Protein AF-A0A1H8Y3K7-F1 (afdb_monomer)

Nearest PDB structures (foldseek):
  4x58-assembly1_A  TM=4.123E-01  e=5.784E+00  Mycobacterium tuberculosis

pLDDT: mean 90.84, std 8.81, range [51.06, 98.38]

Radius of gyration: 16.2 Å; Cα contacts (8 Å, |Δi|>4): 279; chains: 1; bounding box: 38×34×46 Å

Solvent-accessible surface area (backbone atoms only — not comparable to full-atom values): 8834 Å² total; per-residue (Å²): 137,61,63,73,32,56,50,41,36,56,50,47,56,62,58,45,64,91,40,61,58,26,44,55,54,52,49,56,35,49,77,67,62,42,34,46,58,66,42,43,52,69,46,46,62,59,28,50,76,55,26,55,98,33,49,55,75,70,66,33,58,67,54,51,49,52,51,34,58,68,42,39,70,42,57,36,57,88,83,51,75,88,78,59,69,64,41,66,35,17,32,29,29,38,77,92,53,66,67,56,40,74,29,14,69,42,61,69,58,15,48,51,44,12,56,51,46,26,68,74,68,72,45,80,42,42,41,34,38,35,64,38,50,45,88,31,48,37,30,36,38,51,65,95,74,58,39,33,32,32,37,44,52,87,56,62,81,54,75,48,74,78,117

Structure (mmCIF, N/CA/C/O backbone):
data_AF-A0A1H8Y3K7-F1
#
_entry.id   AF-A0A1H8Y3K7-F1
#
loop_
_atom_site.group_PDB
_atom_site.id
_atom_site.type_symbol
_atom_site.label_atom_id
_atom_site.label_alt_id
_atom_site.label_comp_id
_atom_site.label_asym_id
_atom_site.label_entity_id
_atom_site.label_seq_id
_atom_site.pdbx_PDB_ins_code
_atom_site.Cartn_x
_atom_site.Cartn_y
_atom_site.Cartn_z
_atom_site.occupancy
_atom_site.B_iso_or_equiv
_atom_site.auth_seq_id
_atom_site.auth_comp_id
_atom_site.auth_asym_id
_atom_site.auth_atom_id
_atom_site.pdbx_PDB_model_num
ATOM 1 N N . MET A 1 1 ? 14.332 -8.889 -26.567 1.00 51.06 1 MET A N 1
ATOM 2 C CA . MET A 1 1 ? 15.599 -8.462 -25.942 1.00 51.06 1 MET A CA 1
ATOM 3 C C . MET A 1 1 ? 15.362 -7.040 -25.449 1.00 51.06 1 MET A C 1
ATOM 5 O O . MET A 1 1 ? 15.299 -6.145 -26.276 1.00 51.06 1 MET A O 1
ATOM 9 N N . ASN A 1 2 ? 15.064 -6.864 -24.157 1.00 61.41 2 ASN A N 1
ATOM 10 C CA . ASN A 1 2 ? 14.680 -5.580 -23.534 1.00 61.41 2 ASN A CA 1
ATOM 11 C C . ASN A 1 2 ? 15.843 -4.970 -22.733 1.00 61.41 2 ASN A C 1
ATOM 13 O O . ASN A 1 2 ? 15.638 -4.224 -21.784 1.00 61.41 2 ASN A O 1
ATOM 17 N N . GLU A 1 3 ? 17.073 -5.267 -23.145 1.00 70.00 3 GLU A N 1
ATOM 18 C CA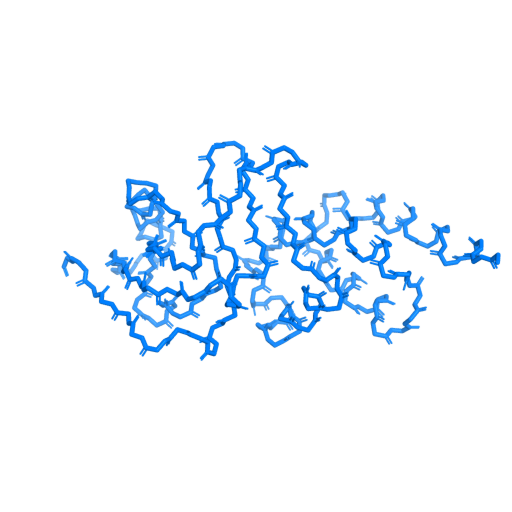 . GLU A 1 3 ? 18.308 -4.953 -22.426 1.00 70.00 3 GLU A CA 1
ATOM 19 C C . GLU A 1 3 ? 18.401 -3.516 -21.858 1.00 70.00 3 GLU A C 1
ATOM 21 O O . GLU A 1 3 ? 18.727 -3.391 -20.678 1.00 70.00 3 GLU A O 1
ATOM 26 N N . PRO A 1 4 ? 18.036 -2.432 -22.579 1.00 77.38 4 PRO A N 1
ATOM 27 C CA . PRO A 1 4 ? 18.060 -1.084 -21.995 1.00 77.38 4 PRO A CA 1
ATOM 28 C C . PRO A 1 4 ? 16.993 -0.852 -20.908 1.00 77.38 4 PRO A C 1
ATOM 30 O O . PRO A 1 4 ? 17.224 -0.093 -19.971 1.00 77.38 4 PRO A O 1
ATOM 33 N N . VAL A 1 5 ? 15.834 -1.508 -21.002 1.00 76.25 5 VAL A N 1
ATOM 34 C CA . VAL A 1 5 ? 14.737 -1.407 -20.019 1.00 76.25 5 VAL A CA 1
ATOM 35 C C . VAL A 1 5 ? 15.084 -2.185 -18.744 1.00 76.25 5 VAL A C 1
ATOM 37 O O . VAL A 1 5 ? 14.792 -1.738 -17.634 1.00 76.25 5 VAL A O 1
ATOM 40 N N . ASP A 1 6 ? 15.759 -3.326 -18.890 1.00 77.25 6 ASP A N 1
ATOM 41 C CA . ASP A 1 6 ? 16.217 -4.137 -17.758 1.00 77.25 6 ASP A CA 1
ATOM 42 C C . ASP A 1 6 ? 17.381 -3.450 -17.013 1.00 77.25 6 ASP A C 1
ATOM 44 O O . ASP A 1 6 ? 17.427 -3.456 -15.779 1.00 77.25 6 ASP A O 1
ATOM 48 N N . GLN A 1 7 ? 18.279 -2.769 -17.741 1.00 82.00 7 GLN A N 1
ATOM 49 C CA . GLN A 1 7 ? 19.326 -1.923 -17.152 1.00 82.00 7 GLN A CA 1
ATOM 50 C C . GLN A 1 7 ? 18.745 -0.744 -16.361 1.00 82.00 7 GLN A C 1
ATOM 52 O O . GLN A 1 7 ? 19.250 -0.421 -15.284 1.00 82.00 7 GLN A O 1
ATOM 57 N N . GLU A 1 8 ? 17.664 -0.129 -16.846 1.00 83.12 8 GLU A N 1
ATOM 58 C CA . GLU A 1 8 ? 17.000 0.963 -16.131 1.00 83.12 8 GLU A CA 1
ATOM 59 C C . GLU A 1 8 ? 16.375 0.487 -14.816 1.00 83.12 8 GLU A C 1
ATOM 61 O O . GLU A 1 8 ? 16.518 1.151 -13.790 1.00 83.12 8 GLU A O 1
ATOM 66 N N . ALA A 1 9 ? 15.729 -0.683 -14.798 1.00 81.69 9 ALA A N 1
ATOM 67 C CA . ALA A 1 9 ? 15.189 -1.241 -13.559 1.00 81.69 9 ALA A CA 1
ATOM 68 C C . ALA A 1 9 ? 16.299 -1.509 -12.523 1.00 81.69 9 ALA A C 1
ATOM 70 O O . ALA A 1 9 ? 16.136 -1.199 -11.340 1.00 81.69 9 ALA A O 1
ATOM 71 N N . ALA A 1 10 ? 17.449 -2.032 -12.962 1.00 83.50 10 ALA A N 1
ATOM 72 C CA . ALA A 1 10 ? 18.611 -2.242 -12.100 1.00 83.50 10 ALA A CA 1
ATOM 73 C C . ALA A 1 10 ? 19.190 -0.920 -11.567 1.00 83.50 10 ALA A C 1
ATOM 75 O O . ALA A 1 10 ? 19.505 -0.815 -10.379 1.00 83.50 10 ALA A O 1
ATOM 76 N N . ARG A 1 11 ? 19.279 0.106 -12.420 1.00 86.56 11 ARG A N 1
ATOM 77 C CA . ARG A 1 11 ? 19.709 1.453 -12.034 1.00 86.56 11 ARG A CA 1
ATOM 78 C C . ARG A 1 11 ? 18.763 2.065 -11.002 1.00 86.56 11 ARG A C 1
ATOM 80 O O . ARG A 1 11 ? 19.215 2.482 -9.936 1.00 86.56 11 ARG A O 1
ATOM 87 N N . LEU A 1 12 ? 17.461 2.068 -11.290 1.00 84.19 12 LEU A N 1
ATOM 88 C CA . LEU A 1 12 ? 16.436 2.577 -10.381 1.00 84.19 12 LEU A CA 1
ATOM 89 C C . LEU A 1 12 ? 16.486 1.853 -9.043 1.00 84.19 12 LEU A C 1
ATOM 91 O O . LEU A 1 12 ? 16.400 2.507 -8.013 1.00 84.19 12 LEU A O 1
ATOM 95 N N . ARG A 1 13 ? 16.708 0.533 -9.021 1.00 84.06 13 ARG A N 1
ATOM 96 C CA . ARG A 1 13 ? 16.884 -0.209 -7.765 1.00 84.06 13 ARG A CA 1
ATOM 97 C C . ARG A 1 13 ? 17.971 0.405 -6.883 1.00 84.06 13 ARG A C 1
ATOM 99 O O . ARG A 1 13 ? 17.745 0.560 -5.688 1.00 84.06 13 ARG A O 1
ATOM 106 N N . GLY A 1 14 ? 19.119 0.762 -7.460 1.00 79.44 14 GLY A N 1
ATOM 107 C CA . GLY A 1 14 ? 20.199 1.443 -6.742 1.00 79.44 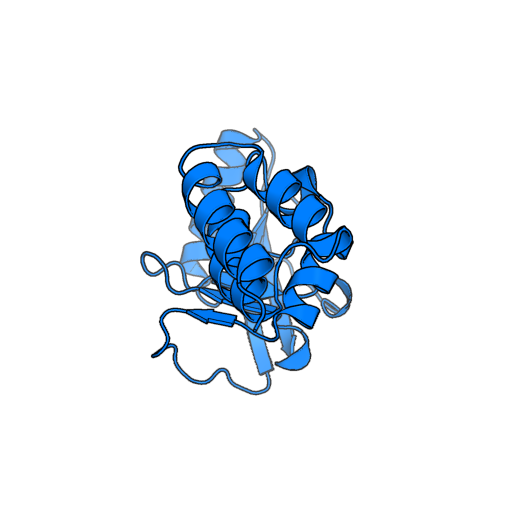14 GLY A CA 1
ATOM 108 C C . GLY A 1 14 ? 19.807 2.844 -6.266 1.00 79.44 14 GLY A C 1
ATOM 109 O O . GLY A 1 14 ? 20.140 3.225 -5.147 1.00 79.44 14 GLY A O 1
ATOM 110 N N . GLU A 1 15 ? 19.054 3.586 -7.079 1.00 79.19 15 GLU A N 1
ATOM 111 C CA . GLU A 1 15 ? 18.592 4.940 -6.749 1.00 79.19 15 GLU A CA 1
ATOM 112 C C . GLU A 1 15 ? 17.485 4.955 -5.677 1.00 79.19 15 GLU A C 1
ATOM 114 O O . GLU A 1 15 ? 17.448 5.862 -4.850 1.00 79.19 15 GLU A O 1
ATOM 119 N N . LEU A 1 16 ? 16.613 3.942 -5.622 1.00 75.50 16 LEU A N 1
ATOM 120 C CA . LEU A 1 16 ? 15.555 3.828 -4.607 1.00 75.50 16 LEU A CA 1
ATOM 121 C C . LEU A 1 16 ? 16.109 3.591 -3.191 1.00 75.50 16 LEU A C 1
ATOM 123 O O . LEU A 1 16 ? 15.413 3.821 -2.196 1.00 75.50 16 LEU A O 1
ATOM 127 N N . VAL A 1 17 ? 17.359 3.138 -3.064 1.00 65.19 17 VAL A N 1
ATOM 128 C CA . VAL A 1 17 ? 17.985 2.905 -1.762 1.00 65.19 17 VAL A CA 1
ATOM 129 C C . VAL A 1 17 ? 18.300 4.242 -1.088 1.00 65.19 17 VAL A C 1
ATOM 131 O O . VAL A 1 17 ? 19.271 4.918 -1.402 1.00 65.19 17 VAL A O 1
ATOM 134 N N . GLY A 1 18 ? 17.484 4.599 -0.094 1.00 57.91 18 GLY A N 1
ATOM 135 C CA . GLY A 1 18 ? 17.769 5.704 0.828 1.00 57.91 18 GLY A CA 1
ATOM 136 C C . GLY A 1 18 ? 17.296 7.084 0.371 1.00 57.91 18 GLY A C 1
ATOM 137 O O . GLY A 1 18 ? 17.602 8.063 1.048 1.00 57.91 18 GLY A O 1
ATOM 138 N N . ARG A 1 19 ? 16.531 7.181 -0.725 1.00 67.81 19 ARG A N 1
ATOM 139 C CA . ARG A 1 19 ? 15.956 8.451 -1.187 1.00 67.81 19 ARG A CA 1
ATOM 140 C C . ARG A 1 19 ? 14.468 8.577 -0.855 1.00 67.81 19 ARG A C 1
ATOM 142 O O . ARG A 1 19 ? 13.704 7.629 -1.019 1.00 67.81 19 ARG A O 1
ATOM 149 N N . GLN A 1 20 ? 14.052 9.776 -0.449 1.00 65.81 20 GLN A N 1
ATOM 150 C CA . GLN A 1 20 ? 12.644 10.111 -0.190 1.00 65.81 20 GLN A CA 1
ATOM 151 C C . GLN A 1 20 ? 11.811 10.252 -1.482 1.00 65.81 20 GLN A C 1
ATOM 153 O O . GLN A 1 20 ? 10.595 10.099 -1.444 1.00 65.81 20 GLN A O 1
ATOM 158 N N . ASP A 1 21 ? 12.444 10.497 -2.636 1.00 78.50 21 ASP A N 1
ATOM 159 C CA . ASP A 1 21 ? 11.784 10.697 -3.939 1.00 78.50 21 ASP A CA 1
ATOM 160 C C . ASP A 1 21 ? 11.573 9.402 -4.746 1.00 78.50 21 ASP A C 1
ATOM 162 O O . ASP A 1 21 ? 11.113 9.447 -5.889 1.00 78.50 21 ASP A O 1
ATOM 166 N N . GLY A 1 22 ? 11.863 8.236 -4.159 1.00 87.88 22 GLY A N 1
ATOM 167 C CA . GLY A 1 22 ? 11.851 6.963 -4.876 1.00 87.88 22 GLY A CA 1
ATOM 168 C C . GLY A 1 22 ? 10.505 6.608 -5.522 1.00 87.88 22 GLY A C 1
ATOM 169 O O . GLY A 1 22 ? 10.466 6.137 -6.658 1.00 87.88 22 GLY A O 1
ATOM 170 N N . ALA A 1 23 ? 9.387 6.906 -4.855 1.00 91.94 23 ALA A N 1
ATOM 171 C CA . ALA A 1 23 ? 8.054 6.710 -5.431 1.00 91.94 23 ALA A CA 1
ATOM 172 C C . ALA A 1 23 ? 7.824 7.568 -6.689 1.00 91.94 23 ALA A C 1
ATOM 174 O O . ALA A 1 23 ? 7.268 7.083 -7.673 1.00 91.94 23 ALA A O 1
ATOM 175 N N . THR A 1 24 ? 8.302 8.815 -6.686 1.00 93.25 24 THR A N 1
ATOM 176 C CA . THR A 1 24 ? 8.210 9.721 -7.838 1.00 93.25 24 THR A CA 1
ATOM 177 C C . THR A 1 24 ? 9.053 9.217 -9.005 1.00 93.25 24 THR A C 1
ATOM 179 O O . THR A 1 24 ? 8.566 9.186 -10.134 1.00 93.25 24 THR A O 1
ATOM 182 N N . LEU A 1 25 ? 10.290 8.782 -8.744 1.00 93.12 25 LEU A N 1
ATOM 183 C CA . LEU A 1 25 ? 11.184 8.243 -9.775 1.00 93.12 25 LEU A CA 1
ATOM 184 C C . LEU A 1 25 ? 10.600 6.986 -10.423 1.00 93.12 25 LEU A C 1
ATOM 186 O O . LEU A 1 25 ? 10.554 6.886 -11.652 1.00 93.12 25 LEU A O 1
ATOM 190 N N . LEU A 1 26 ? 10.095 6.057 -9.603 1.00 95.12 26 LEU A N 1
ATOM 191 C CA . LEU A 1 26 ? 9.454 4.843 -10.096 1.00 95.12 26 LEU A CA 1
ATOM 192 C C . LEU A 1 26 ? 8.225 5.174 -10.954 1.00 95.12 26 LEU A C 1
ATOM 194 O O . LEU A 1 26 ? 8.089 4.643 -12.056 1.00 95.12 26 LEU A O 1
ATOM 198 N N . TYR A 1 27 ? 7.364 6.080 -10.482 1.00 96.00 27 TYR A N 1
ATOM 199 C CA . TYR A 1 27 ? 6.183 6.518 -11.225 1.00 96.00 27 TYR A CA 1
ATOM 200 C C . TYR A 1 27 ? 6.555 7.141 -12.580 1.00 96.00 27 TYR A C 1
ATOM 202 O O . TYR A 1 27 ? 6.003 6.763 -13.611 1.00 96.00 27 TYR A O 1
ATOM 210 N N . GLN A 1 28 ? 7.543 8.041 -12.613 1.00 95.25 28 GLN A N 1
ATOM 211 C CA . GLN A 1 28 ? 8.009 8.674 -13.850 1.00 95.25 28 GLN A CA 1
ATOM 212 C C . GLN A 1 28 ? 8.611 7.670 -14.840 1.00 95.25 28 GLN A C 1
ATOM 214 O O . GLN A 1 28 ? 8.421 7.806 -16.050 1.00 95.25 28 GLN A O 1
ATOM 219 N N . ALA A 1 29 ? 9.355 6.673 -14.357 1.00 95.12 29 ALA A N 1
ATOM 220 C CA . ALA A 1 29 ? 9.904 5.621 -15.206 1.00 95.12 29 ALA A CA 1
ATOM 221 C C . ALA A 1 29 ? 8.806 4.710 -15.772 1.00 95.12 29 ALA A C 1
ATOM 223 O O . ALA A 1 29 ? 8.841 4.369 -16.957 1.00 95.12 29 ALA A O 1
ATOM 224 N N . TRP A 1 30 ? 7.807 4.377 -14.953 1.00 96.31 30 TRP A N 1
ATOM 225 C CA . TRP A 1 30 ? 6.648 3.587 -15.356 1.00 96.31 30 TRP A CA 1
ATOM 226 C C . TRP A 1 30 ? 5.801 4.288 -16.426 1.00 96.31 30 TRP A C 1
ATOM 228 O O . TRP A 1 30 ? 5.575 3.709 -17.491 1.00 96.31 30 TRP A O 1
ATOM 238 N N . VAL A 1 31 ? 5.403 5.547 -16.200 1.00 96.69 31 VAL A N 1
ATOM 239 C CA . VAL A 1 31 ? 4.617 6.336 -17.171 1.00 96.69 31 VAL A CA 1
ATOM 240 C C . VAL A 1 31 ? 5.373 6.497 -18.490 1.00 96.69 31 VAL A C 1
ATOM 242 O O . VAL A 1 31 ? 4.786 6.372 -19.563 1.00 96.69 31 VAL A O 1
ATOM 245 N N . ALA A 1 32 ? 6.692 6.701 -18.427 1.00 95.81 32 ALA A N 1
ATOM 246 C CA . ALA A 1 32 ? 7.551 6.797 -19.605 1.00 95.81 32 ALA A CA 1
ATOM 247 C C . ALA A 1 32 ? 7.845 5.442 -20.282 1.00 95.81 32 ALA A C 1
ATOM 249 O O . ALA A 1 32 ? 8.619 5.409 -21.237 1.00 95.81 32 ALA A O 1
ATOM 250 N N . ARG A 1 33 ? 7.280 4.326 -19.787 1.00 94.38 33 ARG A N 1
ATOM 251 C CA . ARG A 1 33 ? 7.526 2.952 -20.268 1.00 94.38 33 ARG A CA 1
ATOM 252 C C . ARG A 1 33 ? 9.017 2.579 -20.316 1.00 94.38 33 ARG A C 1
ATOM 254 O O . ARG A 1 33 ? 9.438 1.775 -21.142 1.00 94.38 33 ARG A O 1
ATOM 261 N N . ARG A 1 34 ? 9.811 3.145 -19.398 1.00 94.12 34 ARG A N 1
ATOM 262 C CA . ARG A 1 34 ? 11.251 2.869 -19.240 1.00 94.12 34 ARG A CA 1
ATOM 263 C C . ARG A 1 34 ? 11.551 1.647 -18.374 1.00 94.12 34 ARG A C 1
ATOM 265 O O . ARG A 1 34 ? 12.700 1.236 -18.301 1.00 94.12 34 ARG A O 1
ATOM 272 N N . ILE A 1 35 ? 10.533 1.062 -17.743 1.00 94.06 35 ILE A N 1
ATOM 273 C CA . ILE A 1 35 ? 10.624 -0.199 -17.000 1.00 94.06 35 ILE A CA 1
ATOM 274 C C . ILE A 1 35 ? 9.582 -1.195 -17.507 1.00 94.06 35 ILE A C 1
ATOM 276 O O . ILE A 1 35 ? 8.486 -0.812 -17.926 1.00 94.06 35 ILE A O 1
ATOM 280 N N . THR A 1 36 ? 9.922 -2.482 -17.455 1.00 94.19 36 THR A N 1
ATOM 281 C CA . THR A 1 36 ? 8.985 -3.569 -17.750 1.00 94.19 36 THR A CA 1
ATOM 282 C C . THR A 1 36 ? 7.976 -3.738 -16.615 1.00 94.19 36 THR A C 1
ATOM 284 O O . THR A 1 36 ? 8.141 -3.208 -15.514 1.00 94.19 36 THR A O 1
ATOM 287 N N . ARG A 1 37 ? 6.932 -4.536 -16.861 1.00 94.88 37 ARG A N 1
ATOM 288 C CA . ARG A 1 37 ? 6.013 -4.982 -15.808 1.00 94.88 37 ARG A CA 1
ATOM 289 C C . ARG A 1 37 ? 6.747 -5.711 -14.679 1.00 94.88 37 ARG A C 1
ATOM 291 O O . ARG A 1 37 ? 6.429 -5.478 -13.520 1.00 94.88 37 ARG A O 1
ATOM 298 N N . ASP A 1 38 ? 7.720 -6.557 -15.005 1.00 93.44 38 ASP A N 1
ATOM 299 C CA . ASP A 1 38 ? 8.494 -7.290 -13.998 1.00 93.44 38 ASP A CA 1
ATOM 300 C C . ASP A 1 38 ? 9.395 -6.341 -13.202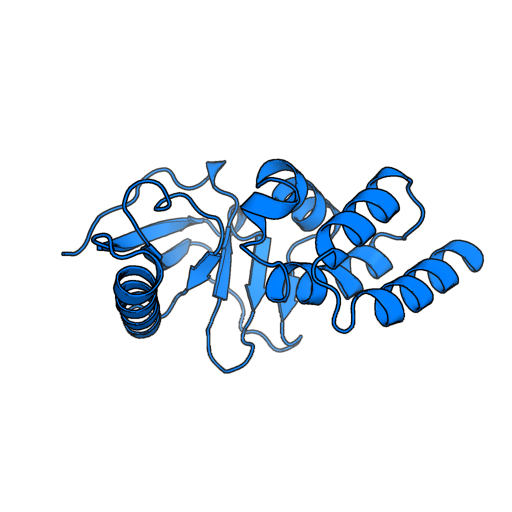 1.00 93.44 38 ASP A C 1
ATOM 302 O O . ASP A 1 38 ? 9.389 -6.386 -11.976 1.00 93.44 38 ASP A O 1
ATOM 306 N N . GLY A 1 39 ? 10.042 -5.379 -13.870 1.00 94.06 39 GLY A N 1
ATOM 307 C CA . GLY A 1 39 ? 10.774 -4.303 -13.198 1.00 94.06 39 GLY A CA 1
ATOM 308 C C . GLY A 1 39 ? 9.881 -3.467 -12.274 1.00 94.06 39 GLY A C 1
ATOM 309 O O . GLY A 1 39 ? 10.274 -3.146 -11.155 1.00 94.06 39 GLY A O 1
ATOM 310 N N . LEU A 1 40 ? 8.648 -3.163 -12.691 1.00 95.50 40 LEU A N 1
ATOM 311 C CA . LEU A 1 40 ? 7.666 -2.507 -11.827 1.00 95.50 40 LEU A CA 1
ATOM 312 C C . LEU A 1 40 ? 7.335 -3.378 -10.608 1.00 95.50 40 LEU A C 1
ATOM 314 O O . LEU A 1 40 ? 7.443 -2.894 -9.486 1.00 95.50 40 LEU A O 1
ATOM 318 N N . ARG A 1 41 ? 6.971 -4.654 -10.805 1.00 95.00 41 ARG A N 1
ATOM 319 C CA . ARG A 1 41 ? 6.657 -5.605 -9.716 1.00 95.00 41 ARG A CA 1
ATOM 320 C C . ARG A 1 41 ? 7.784 -5.699 -8.688 1.00 95.00 41 ARG A C 1
ATOM 322 O O . ARG A 1 41 ? 7.511 -5.793 -7.494 1.00 95.00 41 ARG A O 1
ATOM 329 N N . ASP A 1 42 ? 9.018 -5.645 -9.163 1.00 92.44 42 ASP A N 1
ATOM 330 C CA . ASP A 1 42 ? 10.234 -5.760 -8.371 1.00 92.44 42 ASP A CA 1
ATOM 331 C C . ASP A 1 42 ? 10.559 -4.521 -7.527 1.00 92.44 42 ASP A C 1
ATOM 333 O O . ASP A 1 42 ? 11.095 -4.649 -6.425 1.00 92.44 42 ASP A O 1
ATOM 337 N N . LEU A 1 43 ? 10.287 -3.323 -8.051 1.00 93.50 43 LEU A N 1
ATOM 338 C CA . LEU A 1 43 ? 10.655 -2.048 -7.420 1.00 93.50 43 LEU A CA 1
ATOM 339 C C . LEU A 1 43 ? 9.533 -1.468 -6.551 1.00 93.50 43 LEU A C 1
ATOM 341 O O . LEU A 1 43 ? 9.788 -0.720 -5.605 1.00 93.50 43 LEU A O 1
ATOM 345 N N . LEU A 1 44 ? 8.283 -1.806 -6.868 1.00 94.81 44 LEU A N 1
ATOM 346 C CA . LEU A 1 44 ? 7.093 -1.238 -6.242 1.00 94.81 44 LEU A CA 1
ATOM 347 C C . LEU A 1 44 ? 7.034 -1.450 -4.713 1.00 94.81 44 LEU A C 1
ATOM 349 O O . LEU A 1 44 ? 6.762 -0.469 -4.019 1.00 94.81 44 LEU A O 1
ATOM 353 N N . PRO A 1 45 ? 7.342 -2.635 -4.142 1.00 92.31 45 PRO A N 1
ATOM 354 C CA . PRO A 1 45 ? 7.316 -2.840 -2.688 1.00 92.31 45 PRO A CA 1
ATOM 355 C C . PRO A 1 45 ? 8.255 -1.906 -1.918 1.00 92.31 45 PRO A C 1
ATOM 357 O O . PRO A 1 45 ? 7.870 -1.346 -0.889 1.00 92.31 45 PRO A O 1
ATOM 360 N N . ASP A 1 46 ? 9.477 -1.715 -2.424 1.00 90.38 46 ASP A N 1
ATOM 361 C CA . ASP A 1 46 ? 10.462 -0.825 -1.811 1.00 90.38 46 ASP A CA 1
ATOM 362 C C . ASP A 1 46 ? 10.017 0.637 -1.915 1.00 90.38 46 ASP A C 1
ATOM 364 O O . ASP A 1 46 ? 10.046 1.359 -0.916 1.00 90.38 46 ASP A O 1
ATOM 368 N N . ALA A 1 47 ? 9.555 1.060 -3.096 1.00 92.62 47 ALA A N 1
ATOM 369 C CA . ALA A 1 47 ? 9.061 2.416 -3.317 1.00 92.62 47 ALA A CA 1
ATOM 370 C C . ALA A 1 47 ? 7.838 2.742 -2.443 1.00 92.62 47 ALA A C 1
ATOM 372 O O . ALA A 1 47 ? 7.753 3.845 -1.907 1.00 92.62 47 ALA A O 1
ATOM 373 N N . TRP A 1 48 ? 6.916 1.788 -2.269 1.00 93.50 48 TRP A N 1
ATOM 374 C CA . TRP A 1 48 ? 5.760 1.920 -1.380 1.00 93.50 48 TRP A CA 1
ATOM 375 C C . TRP A 1 48 ? 6.198 2.072 0.077 1.00 93.50 48 TRP A C 1
ATOM 377 O O . TRP A 1 48 ? 5.890 3.065 0.728 1.00 93.50 48 TRP A O 1
ATOM 387 N N . THR A 1 49 ? 6.967 1.106 0.580 1.00 88.81 49 THR A N 1
ATOM 388 C CA . THR A 1 49 ? 7.319 1.011 2.006 1.00 88.81 49 THR A CA 1
ATOM 389 C C . THR A 1 49 ? 8.156 2.200 2.481 1.00 88.81 49 THR A C 1
ATOM 391 O O . THR A 1 49 ? 8.081 2.597 3.644 1.00 88.81 49 THR A O 1
ATOM 394 N N . ARG A 1 50 ? 8.979 2.767 1.593 1.00 87.75 50 ARG A N 1
ATOM 395 C CA . ARG A 1 50 ? 9.909 3.860 1.913 1.00 87.75 50 ARG A CA 1
ATOM 396 C C . ARG A 1 50 ? 9.348 5.250 1.617 1.00 87.75 50 ARG A C 1
ATOM 398 O O . ARG A 1 50 ? 10.032 6.226 1.911 1.00 87.75 50 ARG A O 1
ATOM 405 N N . ALA A 1 51 ? 8.153 5.357 1.036 1.00 89.06 51 ALA A N 1
ATOM 406 C CA . ALA A 1 51 ? 7.582 6.651 0.692 1.00 89.06 51 ALA A CA 1
ATOM 407 C C . ALA A 1 51 ? 7.302 7.491 1.948 1.00 89.06 51 ALA A C 1
ATOM 409 O O . ALA A 1 51 ? 6.552 7.093 2.841 1.00 89.06 51 ALA A O 1
ATOM 410 N N . ASP A 1 52 ? 7.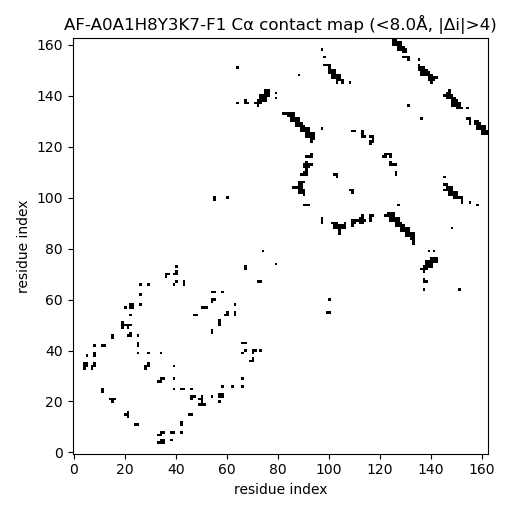867 8.693 1.969 1.00 83.75 52 ASP A N 1
ATOM 411 C CA . ASP A 1 52 ? 7.802 9.651 3.070 1.00 83.75 52 ASP A CA 1
ATOM 412 C C . ASP A 1 52 ? 7.362 11.008 2.491 1.00 83.75 52 ASP A C 1
ATOM 414 O O . ASP A 1 52 ? 7.875 11.400 1.441 1.00 83.75 52 ASP A O 1
ATOM 418 N N . PRO A 1 53 ? 6.383 11.725 3.081 1.00 83.50 53 PRO A N 1
ATOM 419 C CA . PRO A 1 53 ? 5.743 11.482 4.381 1.00 83.50 53 PRO A CA 1
ATOM 420 C C . PRO A 1 53 ? 4.703 10.343 4.419 1.00 83.50 53 PRO A C 1
ATOM 422 O O . PRO A 1 53 ? 4.371 9.836 5.492 1.00 83.50 53 PRO A O 1
ATOM 425 N N . SER A 1 54 ? 4.151 9.946 3.270 1.00 88.00 54 SER A N 1
ATOM 426 C CA . SER A 1 54 ? 3.365 8.711 3.093 1.00 88.00 54 SER A CA 1
ATOM 427 C C . SER A 1 54 ? 3.136 8.447 1.603 1.00 88.00 54 SER A C 1
ATOM 429 O O . SER A 1 54 ? 2.998 9.434 0.874 1.00 88.00 54 SER A O 1
ATOM 431 N N . PRO A 1 55 ? 2.951 7.192 1.155 1.00 91.12 55 PRO A N 1
ATOM 432 C CA . PRO A 1 55 ? 2.767 6.861 -0.259 1.00 91.12 55 PRO A CA 1
ATOM 433 C C . PRO A 1 55 ? 1.726 7.731 -0.972 1.00 91.12 55 PRO A C 1
ATOM 435 O O . PRO A 1 55 ? 2.028 8.338 -2.003 1.00 91.12 55 PRO A O 1
ATOM 438 N N . GLU A 1 56 ? 0.523 7.860 -0.403 1.00 93.81 56 GLU A N 1
ATOM 439 C CA . GLU A 1 56 ? -0.576 8.602 -1.030 1.00 93.81 56 GLU A CA 1
ATOM 440 C C . GLU A 1 56 ? -0.318 10.115 -1.113 1.00 93.81 56 GLU A C 1
ATOM 442 O O . GLU A 1 56 ? -0.935 10.786 -1.934 1.00 93.81 56 GLU A O 1
ATOM 447 N N . MET A 1 57 ? 0.592 10.660 -0.298 1.00 90.88 57 MET A N 1
ATOM 448 C CA . MET A 1 57 ? 0.983 12.074 -0.357 1.00 90.88 57 MET A CA 1
ATOM 449 C C . MET A 1 57 ? 2.063 12.350 -1.408 1.00 90.88 57 MET A C 1
ATOM 451 O O . MET A 1 57 ? 2.178 13.490 -1.843 1.00 90.88 57 MET A O 1
ATOM 455 N N . VAL A 1 58 ? 2.842 11.339 -1.815 1.00 92.88 58 VAL A N 1
ATOM 456 C CA . VAL A 1 58 ? 3.944 11.532 -2.773 1.00 92.88 58 VAL A CA 1
ATOM 457 C C . VAL A 1 58 ? 3.432 11.561 -4.214 1.00 92.88 58 VAL A C 1
ATOM 459 O O . VAL A 1 58 ? 3.711 12.512 -4.937 1.00 92.88 58 VAL A O 1
ATOM 462 N N . ILE A 1 59 ? 2.660 10.548 -4.629 1.00 95.00 59 ILE A N 1
ATOM 463 C CA . ILE A 1 59 ? 2.158 10.436 -6.016 1.00 95.00 59 ILE A CA 1
ATOM 464 C C . ILE A 1 59 ? 0.632 10.293 -6.125 1.00 95.00 59 ILE A C 1
ATOM 466 O O . ILE A 1 59 ? 0.106 10.185 -7.231 1.00 95.00 59 ILE A O 1
ATOM 470 N N . GLY A 1 60 ? -0.094 10.311 -5.003 1.00 95.62 60 GLY A N 1
ATOM 471 C CA . GLY A 1 60 ? -1.548 10.132 -4.984 1.00 95.62 60 GLY A CA 1
ATOM 472 C C . GLY A 1 60 ? -1.992 8.666 -4.985 1.00 95.62 60 GLY A C 1
ATOM 473 O O . GLY A 1 60 ? -1.317 7.782 -5.509 1.00 95.62 60 GLY A O 1
ATOM 474 N N . ALA A 1 61 ? -3.164 8.402 -4.400 1.00 96.81 61 ALA A N 1
ATOM 475 C CA . ALA A 1 61 ? -3.723 7.050 -4.315 1.00 96.81 61 ALA A CA 1
ATOM 476 C C . ALA A 1 61 ? -4.028 6.443 -5.696 1.00 96.81 61 ALA A C 1
ATOM 478 O O . ALA A 1 61 ? -3.755 5.267 -5.912 1.00 96.81 61 ALA A O 1
ATOM 479 N N . THR A 1 62 ? -4.548 7.236 -6.641 1.00 97.88 62 THR A N 1
ATOM 480 C CA . THR A 1 62 ? -4.874 6.770 -8.000 1.00 97.88 62 THR A CA 1
ATOM 481 C C . THR A 1 62 ? -3.649 6.196 -8.711 1.00 97.88 62 THR A C 1
ATOM 483 O O . THR A 1 62 ? -3.702 5.067 -9.186 1.00 97.88 62 THR A O 1
ATOM 486 N N . SER A 1 63 ? -2.524 6.917 -8.692 1.00 97.94 63 SER A N 1
ATOM 487 C CA . SER A 1 63 ? -1.266 6.480 -9.309 1.00 97.94 63 SER A CA 1
ATOM 488 C C . SER A 1 63 ? -0.769 5.160 -8.719 1.00 97.94 63 SER A C 1
ATOM 490 O O . SER A 1 63 ? -0.371 4.254 -9.447 1.00 97.94 63 SER A O 1
ATOM 492 N N . TRP A 1 64 ? -0.851 5.007 -7.392 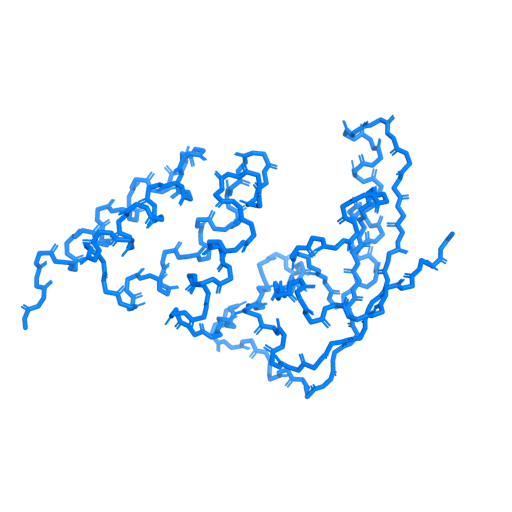1.00 97.94 64 TRP A N 1
ATOM 493 C CA . TRP A 1 64 ? -0.512 3.744 -6.739 1.00 97.94 64 TRP A CA 1
ATOM 494 C C . TRP A 1 64 ? -1.440 2.606 -7.152 1.00 97.94 64 TRP A C 1
ATOM 496 O O . TRP A 1 64 ? -0.955 1.523 -7.468 1.00 97.94 64 TRP A O 1
ATOM 506 N N . VAL A 1 65 ? -2.758 2.834 -7.171 1.00 98.38 65 VAL A N 1
ATOM 507 C CA . VAL A 1 65 ? -3.740 1.831 -7.612 1.00 98.38 65 VAL A CA 1
ATOM 508 C C . VAL A 1 65 ? -3.410 1.345 -9.023 1.00 98.38 65 VAL A C 1
ATOM 510 O O . VAL A 1 65 ? -3.379 0.138 -9.257 1.00 98.38 65 VAL A O 1
ATOM 513 N N . GLU A 1 66 ? -3.127 2.259 -9.950 1.00 98.19 66 GLU A N 1
ATOM 514 C CA . GLU A 1 66 ? -2.774 1.918 -11.329 1.00 98.19 66 GLU A CA 1
ATOM 515 C C . GLU A 1 66 ? -1.478 1.104 -11.405 1.00 98.19 66 GLU A C 1
ATOM 517 O O . GLU A 1 66 ? -1.460 0.041 -12.028 1.00 98.19 66 GLU A O 1
ATOM 522 N N . MET A 1 67 ? -0.426 1.534 -10.702 1.00 98.19 67 MET A N 1
ATOM 523 C CA . MET A 1 67 ? 0.846 0.809 -10.656 1.00 98.19 67 MET A CA 1
ATOM 524 C C . MET A 1 67 ? 0.695 -0.597 -10.060 1.00 98.19 67 MET A C 1
ATOM 526 O O . MET A 1 67 ? 1.214 -1.558 -10.626 1.00 98.19 67 MET A O 1
ATOM 530 N N . PHE A 1 68 ? -0.033 -0.755 -8.949 1.00 98.00 68 PHE A N 1
ATOM 531 C CA . PHE A 1 68 ? -0.276 -2.072 -8.349 1.00 98.00 68 PHE A CA 1
ATOM 532 C C . PHE A 1 68 ? -1.104 -2.980 -9.263 1.00 98.00 68 PHE A C 1
ATOM 534 O O . PHE A 1 68 ? -0.848 -4.183 -9.330 1.00 98.00 68 PHE A O 1
ATOM 541 N N . ARG A 1 69 ? -2.097 -2.433 -9.973 1.00 97.19 69 ARG A N 1
ATOM 542 C CA . ARG A 1 69 ? -2.909 -3.206 -10.922 1.00 97.19 69 ARG A CA 1
ATOM 543 C C . ARG A 1 69 ? -2.094 -3.654 -12.134 1.00 97.19 69 ARG A C 1
ATOM 545 O O . ARG A 1 69 ? -2.198 -4.821 -12.504 1.00 97.19 69 ARG A O 1
ATOM 552 N N . GLU A 1 70 ? -1.251 -2.784 -12.693 1.00 97.25 70 GLU A N 1
ATOM 553 C CA . GLU A 1 70 ? -0.334 -3.130 -13.793 1.00 97.25 70 GLU A CA 1
ATOM 554 C C . GLU A 1 70 ? 0.672 -4.200 -13.351 1.00 97.25 70 GLU A C 1
ATOM 556 O O . GLU A 1 70 ? 0.859 -5.224 -14.017 1.00 97.25 70 GLU A O 1
ATOM 561 N N . ALA A 1 71 ? 1.282 -4.004 -12.178 1.00 96.56 71 ALA A N 1
ATOM 562 C CA . ALA A 1 71 ? 2.141 -5.000 -11.558 1.00 96.56 71 ALA A CA 1
ATOM 563 C C . ALA A 1 71 ? 1.378 -6.321 -11.377 1.00 96.56 71 ALA A C 1
ATOM 565 O O . ALA A 1 71 ? 1.929 -7.396 -11.600 1.00 96.56 71 ALA A O 1
ATOM 566 N N . GLY A 1 72 ? 0.086 -6.260 -11.063 1.00 95.88 72 GLY A N 1
ATOM 567 C CA . GLY A 1 72 ? -0.705 -7.379 -10.578 1.00 95.88 72 GLY A CA 1
ATOM 568 C C . GLY A 1 72 ? -0.430 -7.613 -9.095 1.00 95.88 72 GLY A C 1
ATOM 569 O O . GLY A 1 72 ? 0.644 -7.280 -8.593 1.00 95.88 72 GLY A O 1
ATOM 570 N N . ARG A 1 73 ? -1.396 -8.224 -8.401 1.00 94.19 73 ARG A N 1
ATOM 571 C CA . ARG A 1 73 ? -1.366 -8.434 -6.946 1.00 94.19 73 ARG A CA 1
ATOM 572 C C . ARG A 1 73 ? 0.001 -8.927 -6.453 1.00 94.19 73 ARG A C 1
ATOM 574 O O . ARG A 1 73 ? 0.551 -9.890 -6.998 1.00 94.19 73 ARG A O 1
ATOM 581 N N . LEU A 1 74 ? 0.533 -8.277 -5.419 1.00 94.56 74 LEU A N 1
ATOM 582 C CA . LEU A 1 74 ? 1.828 -8.614 -4.820 1.00 94.56 74 LEU A CA 1
ATOM 583 C C . LEU A 1 74 ? 1.629 -9.248 -3.444 1.00 94.56 74 LEU A C 1
ATOM 585 O O . LEU A 1 74 ? 1.075 -8.618 -2.553 1.00 94.56 74 LEU A O 1
ATOM 589 N N . LEU A 1 75 ? 2.091 -10.482 -3.256 1.00 93.88 75 LEU A N 1
ATOM 590 C CA . LEU A 1 75 ? 2.077 -11.162 -1.960 1.00 93.88 75 LEU A CA 1
ATOM 591 C C . LEU A 1 75 ? 3.529 -11.435 -1.559 1.00 93.88 75 LEU A C 1
ATOM 593 O O . LEU A 1 75 ? 4.201 -12.224 -2.223 1.00 93.88 75 LEU A O 1
ATOM 597 N N . LEU A 1 76 ? 4.035 -10.733 -0.538 1.00 91.75 76 LEU A N 1
ATOM 598 C CA . LEU A 1 76 ? 5.448 -10.784 -0.147 1.00 91.75 76 LEU A CA 1
ATOM 599 C C . LEU A 1 76 ? 5.630 -11.075 1.346 1.00 91.75 76 LEU A C 1
ATOM 601 O O . LEU A 1 76 ? 5.000 -10.414 2.177 1.00 91.75 76 LEU A O 1
ATOM 605 N N . PRO A 1 77 ? 6.544 -11.986 1.725 1.00 89.50 77 PRO A N 1
ATOM 606 C CA . PRO A 1 77 ? 7.457 -12.763 0.864 1.00 89.50 77 PRO A CA 1
ATOM 607 C C . PRO A 1 77 ? 6.729 -13.778 -0.038 1.00 89.50 77 PRO A C 1
ATOM 609 O O . PRO A 1 77 ? 5.543 -14.005 0.140 1.00 89.50 77 PRO A O 1
ATOM 612 N N . THR A 1 78 ? 7.411 -14.401 -1.005 1.00 83.94 78 THR A N 1
ATOM 613 C CA . THR A 1 78 ? 6.793 -15.302 -2.009 1.00 83.94 78 THR A CA 1
ATOM 614 C C . THR A 1 78 ? 5.996 -16.467 -1.402 1.00 83.94 78 THR A C 1
ATOM 616 O O . THR A 1 78 ? 5.097 -17.003 -2.038 1.00 83.94 78 THR A O 1
ATOM 619 N N . ASN A 1 79 ? 6.299 -16.852 -0.161 1.00 85.56 79 ASN A N 1
ATOM 620 C CA . ASN A 1 79 ? 5.564 -17.848 0.621 1.00 85.56 79 ASN A CA 1
ATOM 621 C C . ASN A 1 79 ? 4.438 -17.245 1.488 1.00 85.56 79 ASN A C 1
ATOM 623 O O . ASN A 1 79 ? 4.047 -17.846 2.490 1.00 85.56 79 ASN A O 1
ATOM 627 N N . TYR A 1 80 ? 3.941 -16.051 1.155 1.00 88.38 80 TYR A N 1
ATOM 628 C CA . TYR A 1 80 ? 2.813 -15.440 1.850 1.00 88.38 80 TYR A CA 1
ATOM 629 C C . TYR A 1 80 ? 1.583 -16.365 1.749 1.00 88.38 80 TYR A C 1
ATOM 631 O O . TYR A 1 80 ? 1.284 -16.854 0.656 1.00 88.38 80 TYR A O 1
ATOM 639 N N . PRO A 1 81 ? 0.860 -16.619 2.855 1.00 86.56 81 PRO A N 1
ATOM 640 C CA . PRO A 1 81 ? -0.315 -17.484 2.834 1.00 86.56 81 PRO A CA 1
ATOM 641 C C . PRO A 1 81 ? -1.379 -17.015 1.840 1.00 86.56 81 PRO A C 1
ATOM 643 O O . PRO A 1 81 ? -1.579 -15.817 1.652 1.00 86.56 81 PRO A O 1
ATOM 646 N N . ALA A 1 82 ? -2.120 -17.953 1.251 1.00 89.19 82 ALA A N 1
ATOM 647 C CA . ALA A 1 82 ? -3.276 -17.595 0.437 1.00 89.19 82 ALA A CA 1
ATOM 648 C C . ALA A 1 82 ? -4.245 -16.718 1.249 1.00 89.19 82 ALA A C 1
ATOM 650 O O . ALA A 1 82 ? -4.548 -17.007 2.410 1.00 89.19 82 ALA A O 1
ATOM 651 N N . LEU A 1 83 ? -4.703 -15.630 0.633 1.00 92.94 83 LEU A N 1
ATOM 652 C CA . LEU A 1 83 ? -5.709 -14.762 1.225 1.00 92.94 83 LEU A CA 1
ATOM 653 C C . LEU A 1 83 ? -7.103 -15.350 0.972 1.00 92.94 83 LEU A C 1
ATOM 655 O O . LEU A 1 83 ? -7.332 -15.887 -0.112 1.00 92.94 83 LEU A O 1
ATOM 659 N N . PRO A 1 84 ? -8.030 -15.248 1.938 1.00 95.06 84 PRO A N 1
ATOM 660 C CA . PRO A 1 84 ? -9.415 -15.646 1.721 1.00 95.06 84 PRO A CA 1
ATOM 661 C C . PRO A 1 84 ? -10.117 -14.692 0.744 1.00 95.06 84 PRO A C 1
ATOM 663 O O . PRO A 1 84 ? -9.679 -13.557 0.554 1.00 95.06 84 PRO A O 1
ATOM 666 N N . ASP A 1 85 ? -11.256 -15.121 0.197 1.00 96.44 85 ASP A N 1
ATOM 667 C CA . ASP A 1 85 ? -12.079 -14.302 -0.709 1.00 96.44 85 ASP A CA 1
ATOM 668 C C . ASP A 1 85 ? -12.606 -13.024 -0.041 1.00 96.44 85 ASP A C 1
ATOM 670 O O . ASP A 1 85 ? -12.840 -12.019 -0.705 1.00 96.44 85 ASP A O 1
ATOM 674 N N . MET A 1 86 ? -12.773 -13.052 1.284 1.00 97.38 86 MET A N 1
ATOM 675 C CA . MET A 1 86 ? -13.210 -11.924 2.102 1.00 97.38 86 MET A CA 1
ATOM 676 C C . MET A 1 86 ? -12.262 -11.736 3.284 1.00 97.38 86 MET A C 1
ATOM 678 O O . MET A 1 86 ? -11.989 -12.675 4.033 1.00 97.38 86 MET A O 1
ATOM 682 N N . LEU A 1 87 ? -11.791 -10.506 3.483 1.00 96.19 87 LEU A N 1
ATOM 683 C CA . LEU A 1 87 ? -10.861 -10.142 4.544 1.00 96.19 87 LEU A CA 1
ATOM 684 C C . LEU A 1 87 ? -11.498 -9.126 5.488 1.00 96.19 87 LEU A C 1
ATOM 686 O O . LEU A 1 87 ? -12.042 -8.113 5.052 1.00 96.19 87 LEU A O 1
ATOM 690 N N . THR A 1 88 ? -11.340 -9.350 6.793 1.00 97.44 88 THR A N 1
ATOM 691 C CA . THR A 1 88 ? -11.480 -8.278 7.784 1.00 97.44 88 THR A CA 1
ATOM 692 C C . THR A 1 88 ? -10.129 -7.592 7.955 1.00 97.44 88 THR A C 1
ATOM 694 O O . THR A 1 88 ? -9.129 -8.247 8.253 1.00 97.44 88 THR A O 1
ATOM 697 N N . ILE A 1 89 ? -10.109 -6.272 7.793 1.00 97.81 89 ILE A N 1
ATOM 698 C CA . ILE A 1 89 ? -8.905 -5.448 7.891 1.00 97.81 89 ILE A CA 1
ATOM 699 C C . ILE A 1 89 ? -9.099 -4.307 8.891 1.00 97.81 89 ILE A C 1
ATOM 701 O O . ILE A 1 89 ? -10.209 -3.809 9.091 1.00 97.81 89 ILE A O 1
ATOM 705 N N . TYR A 1 90 ? -7.998 -3.878 9.503 1.00 98.06 90 TYR A N 1
ATOM 706 C CA . TYR A 1 90 ? -7.947 -2.855 10.541 1.00 98.06 90 TYR A CA 1
ATOM 707 C C . TYR A 1 90 ? -6.942 -1.756 10.204 1.00 98.06 90 TYR A C 1
ATOM 709 O O . TYR A 1 90 ? -5.900 -2.010 9.598 1.00 98.06 90 TYR A O 1
ATOM 717 N N . ARG A 1 91 ? -7.233 -0.524 10.624 1.00 96.75 91 ARG A N 1
ATOM 718 C CA . ARG A 1 91 ? -6.338 0.627 10.439 1.00 96.75 91 ARG A CA 1
ATOM 719 C C . ARG A 1 91 ? -6.429 1.570 11.629 1.00 96.75 91 ARG A C 1
ATOM 721 O O . ARG A 1 91 ? -7.515 1.989 12.014 1.00 96.75 91 ARG A O 1
ATOM 728 N N . GLY A 1 92 ? -5.274 1.931 12.179 1.00 96.06 92 GLY A N 1
ATOM 729 C CA . GLY A 1 92 ? -5.148 3.047 13.112 1.00 96.06 92 GLY A CA 1
ATOM 730 C C . GLY A 1 92 ? -4.877 4.333 12.345 1.00 96.06 92 GLY A C 1
ATOM 731 O O . GLY A 1 92 ? -3.824 4.463 11.718 1.00 96.06 92 GLY A O 1
ATOM 732 N N . ALA A 1 93 ? -5.818 5.273 12.358 1.00 94.75 93 ALA A N 1
ATOM 733 C CA . ALA A 1 93 ? -5.684 6.524 11.617 1.00 94.75 93 ALA A CA 1
ATOM 734 C C . ALA A 1 93 ? -6.493 7.655 12.247 1.00 94.75 93 ALA A C 1
ATOM 736 O O . ALA A 1 93 ? -7.457 7.436 12.973 1.00 94.75 93 ALA A O 1
ATOM 737 N N . ILE A 1 94 ? -6.134 8.888 11.918 1.00 93.62 94 ILE A N 1
ATOM 738 C CA . ILE A 1 94 ? -6.987 10.052 12.169 1.00 93.62 94 ILE A CA 1
ATOM 739 C C . ILE A 1 94 ? -8.225 9.991 11.264 1.00 93.62 94 ILE A C 1
ATOM 741 O O . ILE A 1 94 ? -8.182 9.420 10.168 1.00 93.62 94 ILE A O 1
ATOM 745 N N . HIS A 1 95 ? -9.332 10.598 11.693 1.00 92.12 95 HIS A N 1
ATOM 746 C CA . HIS A 1 95 ? -10.643 10.381 11.066 1.00 92.12 95 HIS A CA 1
ATOM 747 C C . HIS A 1 95 ? -10.694 10.667 9.553 1.00 92.12 95 HIS A C 1
ATOM 749 O O . HIS A 1 95 ? -11.302 9.910 8.788 1.00 92.12 95 HIS A O 1
ATOM 755 N N . HIS A 1 96 ? -10.035 11.733 9.091 1.00 91.06 96 HIS A N 1
ATOM 756 C CA . HIS A 1 96 ? -10.036 12.096 7.672 1.00 91.06 96 HIS A CA 1
ATOM 757 C C . HIS A 1 96 ? -9.147 11.178 6.807 1.00 91.06 96 HIS A C 1
ATOM 759 O O . HIS A 1 96 ? -9.355 11.102 5.601 1.00 91.06 96 HIS A O 1
ATOM 765 N N . ARG A 1 97 ? -8.223 10.407 7.407 1.00 91.75 97 ARG A N 1
ATOM 766 C CA . ARG A 1 97 ? -7.365 9.411 6.724 1.00 91.75 97 ARG A CA 1
ATOM 767 C C . ARG A 1 97 ? -7.851 7.967 6.885 1.00 91.75 97 ARG A C 1
ATOM 769 O O . ARG A 1 97 ? -7.110 7.026 6.581 1.00 91.75 97 ARG A O 1
ATOM 776 N N . ARG A 1 98 ? -9.091 7.768 7.349 1.00 95.19 98 ARG A N 1
ATOM 777 C CA . ARG A 1 98 ? -9.683 6.430 7.537 1.00 95.19 98 ARG A CA 1
ATOM 778 C C . ARG A 1 98 ? -9.775 5.619 6.242 1.00 95.19 98 ARG A C 1
ATOM 780 O O . ARG A 1 98 ? -9.742 4.404 6.302 1.00 95.19 98 ARG A O 1
ATOM 787 N N . ARG A 1 99 ? -9.867 6.286 5.082 1.00 96.06 99 ARG A N 1
ATOM 788 C CA . ARG A 1 99 ? -9.951 5.662 3.747 1.00 96.06 99 ARG A CA 1
ATOM 789 C C . ARG A 1 99 ? -8.586 5.454 3.069 1.00 96.06 99 ARG A C 1
ATOM 791 O O . ARG A 1 99 ? -8.552 5.247 1.864 1.00 96.06 99 ARG A O 1
ATOM 798 N N . GLY A 1 100 ? -7.475 5.577 3.799 1.00 96.00 100 GLY A N 1
ATOM 799 C CA . GLY A 1 100 ? -6.146 5.333 3.225 1.00 96.00 100 GLY A CA 1
ATOM 800 C C . GLY A 1 100 ? -5.956 3.880 2.779 1.00 96.00 100 GLY A C 1
ATOM 801 O O . GLY A 1 100 ? -6.767 3.012 3.097 1.00 96.00 100 GLY A O 1
ATOM 802 N N . MET A 1 101 ? -4.874 3.623 2.053 1.00 97.75 101 MET A N 1
ATOM 803 C CA . MET A 1 101 ? -4.643 2.350 1.365 1.00 97.75 101 MET A CA 1
ATOM 804 C C . MET A 1 101 ? -4.006 1.275 2.253 1.00 97.75 101 MET A C 1
ATOM 806 O O . MET A 1 101 ? -4.246 0.097 2.025 1.00 97.75 101 MET A O 1
ATOM 810 N N . ALA A 1 102 ? -3.215 1.654 3.262 1.00 96.06 102 ALA A N 1
ATOM 811 C CA . ALA A 1 102 ? -2.505 0.709 4.135 1.00 96.06 102 ALA A CA 1
ATOM 812 C C . ALA A 1 102 ? -3.363 0.226 5.323 1.00 96.06 102 ALA A C 1
ATOM 814 O O . ALA A 1 102 ? -3.726 0.999 6.214 1.00 96.06 102 ALA A O 1
ATOM 815 N N . TRP A 1 103 ? -3.668 -1.060 5.371 1.00 97.19 103 TRP A N 1
ATOM 816 C CA . TRP A 1 103 ? -4.403 -1.712 6.453 1.00 97.19 103 TRP A CA 1
ATOM 817 C C . TRP A 1 103 ? -3.592 -2.883 7.002 1.00 97.19 103 TRP A C 1
ATOM 819 O O . TRP A 1 103 ? -2.502 -3.174 6.528 1.00 97.19 103 TRP A O 1
ATOM 829 N N . THR A 1 104 ? -4.101 -3.570 8.015 1.00 96.00 104 THR A N 1
ATOM 830 C CA . THR A 1 104 ? -3.515 -4.815 8.521 1.00 96.00 104 THR A CA 1
ATOM 831 C C . THR A 1 104 ? -4.614 -5.802 8.886 1.00 96.00 104 THR A C 1
ATOM 833 O O . THR A 1 104 ? -5.724 -5.402 9.230 1.00 96.00 104 THR A O 1
ATOM 836 N N . THR A 1 105 ? -4.330 -7.100 8.835 1.00 94.94 105 THR A N 1
ATOM 837 C CA . THR A 1 105 ? -5.241 -8.130 9.372 1.00 94.94 105 THR A CA 1
ATOM 838 C C . THR A 1 105 ? -5.137 -8.282 10.894 1.00 94.94 105 THR A C 1
ATOM 840 O O . THR A 1 105 ? -5.915 -9.016 11.497 1.00 94.94 105 THR A O 1
ATOM 843 N N . ASP A 1 106 ? -4.201 -7.578 11.536 1.00 94.38 106 ASP A N 1
ATOM 844 C CA . ASP A 1 106 ? -3.945 -7.634 12.975 1.00 94.38 106 ASP A CA 1
ATOM 845 C C . ASP A 1 106 ? -4.497 -6.381 13.683 1.00 94.38 106 ASP A C 1
ATOM 847 O O . ASP A 1 106 ? -3.961 -5.273 13.576 1.00 94.38 106 ASP A O 1
ATOM 851 N N . CYS A 1 107 ? -5.581 -6.554 14.443 1.00 94.94 107 CYS A N 1
ATOM 852 C CA . CYS A 1 107 ? -6.225 -5.455 15.164 1.00 94.94 107 CYS A CA 1
ATOM 853 C C . CYS A 1 107 ? -5.323 -4.826 16.241 1.00 94.94 107 CYS A C 1
ATOM 855 O O . CYS A 1 107 ? -5.392 -3.615 16.471 1.00 94.94 107 CYS A O 1
ATOM 857 N N . HIS A 1 108 ? -4.439 -5.608 16.870 1.00 93.69 108 HIS A N 1
ATOM 858 C CA . HIS A 1 108 ? -3.512 -5.111 17.882 1.00 93.69 108 HIS A CA 1
ATOM 859 C C . HIS A 1 108 ? -2.469 -4.189 17.241 1.00 93.69 108 HIS A C 1
ATOM 861 O O . HIS A 1 108 ? -2.165 -3.117 17.771 1.00 93.69 108 HIS A O 1
ATOM 867 N N . LYS A 1 109 ? -1.952 -4.553 16.063 1.00 92.81 109 LYS A N 1
ATOM 868 C CA . LYS A 1 109 ? -1.040 -3.686 15.295 1.00 92.81 109 LYS A CA 1
ATOM 869 C C . LYS A 1 109 ? -1.711 -2.399 14.850 1.00 92.81 109 LYS A C 1
ATOM 871 O O . LYS A 1 109 ? -1.136 -1.323 15.014 1.00 92.81 109 LYS A O 1
ATOM 876 N N . ALA A 1 110 ? -2.952 -2.474 14.377 1.00 95.06 110 ALA A N 1
ATOM 877 C CA . ALA A 1 110 ? -3.718 -1.276 14.052 1.00 95.06 110 ALA A CA 1
ATOM 878 C C . ALA A 1 110 ? -3.870 -0.338 15.268 1.00 95.06 110 ALA A C 1
ATOM 880 O O . ALA A 1 110 ? -3.709 0.876 15.127 1.00 95.06 110 ALA A O 1
ATOM 881 N N . ALA A 1 111 ? -4.078 -0.875 16.475 1.00 94.75 111 ALA A N 1
ATOM 882 C CA . ALA A 1 111 ? -4.113 -0.079 17.703 1.00 94.75 111 ALA A CA 1
ATOM 883 C C . ALA A 1 111 ? -2.749 0.554 18.059 1.00 94.75 111 ALA A C 1
ATOM 885 O O . ALA A 1 111 ? -2.703 1.686 18.546 1.00 94.75 111 ALA A O 1
ATOM 886 N N . GLN A 1 112 ? -1.628 -0.124 17.788 1.00 92.50 112 GLN A N 1
ATOM 887 C CA . GLN A 1 112 ? -0.287 0.464 17.936 1.00 92.50 112 GLN A CA 1
ATOM 888 C C . GLN A 1 112 ? -0.071 1.623 16.953 1.00 92.50 112 GLN A C 1
ATOM 890 O O . GLN A 1 112 ? 0.407 2.688 17.350 1.00 92.50 112 GLN A O 1
ATOM 895 N N . PHE A 1 113 ? -0.479 1.456 15.691 1.00 90.12 113 PHE A N 1
ATOM 896 C CA . PHE A 1 113 ? -0.416 2.524 14.692 1.00 90.12 113 PHE A CA 1
ATOM 897 C C . PHE A 1 113 ? -1.286 3.720 15.074 1.00 90.12 113 PHE A C 1
ATOM 899 O O . PHE A 1 113 ? -0.831 4.854 14.934 1.00 90.12 113 PHE A O 1
ATOM 906 N N . ARG A 1 114 ? -2.484 3.485 15.627 1.00 92.81 114 ARG A N 1
ATOM 907 C CA . ARG A 1 114 ? -3.350 4.539 16.176 1.00 92.81 114 ARG A CA 1
ATOM 908 C C . ARG A 1 114 ? -2.594 5.385 17.202 1.00 92.81 114 ARG A C 1
ATOM 910 O O . ARG A 1 114 ? -2.461 6.588 17.005 1.00 92.81 114 ARG A O 1
ATOM 917 N N . ARG A 1 115 ? -2.025 4.750 18.236 1.00 90.94 115 ARG A N 1
ATOM 918 C CA . ARG A 1 115 ? -1.267 5.441 19.299 1.00 90.94 115 ARG A CA 1
ATOM 919 C C . ARG A 1 115 ? -0.088 6.242 18.743 1.00 90.94 115 ARG A C 1
ATOM 921 O O . ARG A 1 115 ? 0.134 7.377 19.150 1.00 90.94 115 ARG A O 1
ATOM 928 N N . ARG A 1 116 ? 0.652 5.673 17.784 1.00 87.75 116 ARG A N 1
ATOM 929 C CA . ARG A 1 116 ? 1.763 6.370 17.117 1.00 87.75 116 ARG A CA 1
ATOM 930 C C . ARG A 1 116 ? 1.277 7.617 16.370 1.00 87.75 116 ARG A C 1
ATOM 932 O O . ARG A 1 116 ? 1.904 8.665 16.477 1.00 87.75 116 ARG A O 1
ATOM 939 N N . ARG A 1 117 ? 0.163 7.524 15.635 1.00 86.94 117 ARG A N 1
ATOM 940 C CA . ARG A 1 117 ? -0.419 8.658 14.894 1.00 86.94 117 ARG A CA 1
ATOM 941 C C . ARG A 1 117 ? -0.874 9.774 15.828 1.00 86.94 117 ARG A C 1
ATOM 943 O O . ARG A 1 117 ? -0.579 10.926 15.536 1.00 86.94 117 ARG A O 1
ATOM 950 N N .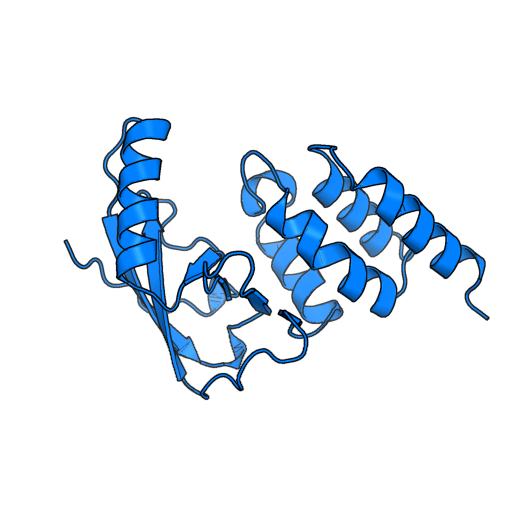 GLU A 1 118 ? -1.503 9.447 16.955 1.00 88.56 118 GLU A N 1
ATOM 951 C CA . GLU A 1 118 ? -1.892 10.444 17.968 1.00 88.56 118 GLU A CA 1
ATOM 952 C C . GLU A 1 118 ? -0.691 11.243 18.472 1.00 88.56 118 GLU A C 1
ATOM 954 O O . GLU A 1 118 ? -0.746 12.468 18.563 1.00 88.56 118 GLU A O 1
ATOM 959 N N . GLN A 1 119 ? 0.419 10.554 18.746 1.00 88.06 119 GLN A N 1
ATOM 960 C CA . GLN A 1 119 ? 1.650 11.181 19.222 1.00 88.06 119 GLN A CA 1
ATOM 961 C C . GLN A 1 119 ? 2.304 12.065 18.154 1.00 88.06 119 GLN A C 1
ATOM 963 O O . GLN A 1 119 ? 2.733 13.177 18.455 1.00 88.06 119 GLN A O 1
ATOM 968 N N . THR A 1 120 ? 2.389 11.582 16.910 1.00 86.06 120 THR A N 1
ATOM 969 C CA . THR A 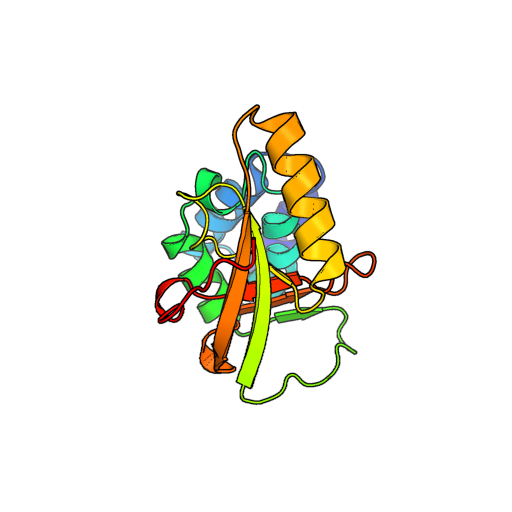1 120 ? 3.052 12.308 15.816 1.00 86.06 120 THR A CA 1
ATOM 970 C C . THR A 1 120 ? 2.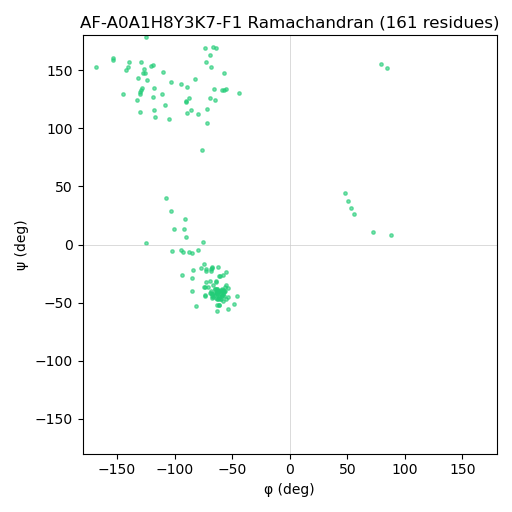225 13.490 15.313 1.00 86.06 120 THR A C 1
ATOM 972 O O . THR A 1 120 ? 2.769 14.567 15.102 1.00 86.06 120 THR A O 1
ATOM 975 N N . GLU A 1 121 ? 0.918 13.305 15.126 1.00 84.62 121 GLU A N 1
ATOM 976 C CA . GLU A 1 121 ? 0.039 14.316 14.522 1.00 84.62 121 GLU A CA 1
ATOM 977 C C . GLU A 1 121 ? -0.632 15.227 15.562 1.00 84.62 121 GLU A C 1
ATOM 979 O O . GLU A 1 121 ? -1.290 16.196 15.191 1.00 84.62 121 GLU A O 1
ATOM 984 N N . ARG A 1 122 ? -0.459 14.939 16.863 1.00 88.12 122 ARG A N 1
ATOM 985 C CA . ARG A 1 122 ? -1.054 15.692 17.985 1.00 88.12 122 ARG A CA 1
ATOM 986 C C . ARG A 1 122 ? -2.564 15.904 17.819 1.00 88.12 122 ARG A C 1
ATOM 988 O O . ARG A 1 122 ? -3.103 16.955 18.155 1.00 88.12 122 ARG A O 1
ATOM 995 N N . THR A 1 123 ? -3.246 14.892 17.289 1.00 91.44 123 THR A N 1
ATOM 996 C CA . THR A 1 123 ? -4.688 14.892 17.021 1.00 91.44 123 THR A CA 1
ATOM 997 C C . THR A 1 123 ? -5.270 13.507 17.318 1.00 91.44 123 THR A C 1
ATOM 999 O O . THR A 1 123 ? -4.543 12.520 17.171 1.00 91.44 123 THR A O 1
ATOM 1002 N N . PRO A 1 124 ? -6.549 13.390 17.728 1.00 93.19 124 PRO A N 1
ATOM 1003 C CA . PRO A 1 124 ? -7.160 12.092 17.999 1.00 93.19 124 PRO A CA 1
ATOM 1004 C C . PRO A 1 124 ? -7.103 11.152 16.789 1.00 93.19 124 PRO A C 1
ATOM 1006 O O . PRO A 1 124 ? -7.470 11.523 15.666 1.00 93.19 124 PRO A O 1
ATOM 1009 N N . ALA A 1 125 ? -6.683 9.912 17.031 1.00 95.25 125 ALA A N 1
ATOM 1010 C CA . ALA A 1 125 ? -6.734 8.838 16.054 1.00 95.25 125 ALA A CA 1
ATOM 1011 C C . ALA A 1 125 ? -7.633 7.724 16.577 1.00 95.25 125 ALA A C 1
ATOM 1013 O O . ALA A 1 125 ? -7.813 7.538 17.773 1.00 95.25 125 ALA A O 1
ATOM 1014 N N . PHE A 1 126 ? -8.189 6.958 15.654 1.00 96.62 126 PHE A N 1
ATOM 1015 C CA . PHE A 1 126 ? -9.212 5.970 15.944 1.00 96.62 126 PHE A CA 1
ATOM 1016 C C . PHE A 1 126 ? -8.829 4.632 15.342 1.00 96.62 126 PHE A C 1
ATOM 1018 O O . PHE A 1 126 ? -8.028 4.553 14.398 1.00 96.62 126 PHE A O 1
ATOM 1025 N N . LEU A 1 127 ? -9.401 3.576 15.906 1.00 97.94 127 LEU A N 1
ATOM 1026 C CA . LEU A 1 127 ? -9.314 2.248 15.333 1.00 97.94 127 LEU A CA 1
ATOM 1027 C C . LEU A 1 127 ? -10.483 2.028 14.371 1.00 97.94 127 LEU A C 1
ATOM 1029 O O . LEU A 1 127 ? -11.649 2.111 14.756 1.00 97.94 127 LEU A O 1
ATOM 1033 N N . PHE A 1 128 ? -10.160 1.719 13.119 1.00 98.31 128 PHE A N 1
ATOM 1034 C CA . PHE A 1 128 ? -11.136 1.417 12.079 1.00 98.31 128 PHE A CA 1
ATOM 1035 C C . PHE A 1 128 ? -11.099 -0.054 11.680 1.00 98.31 128 PHE A C 1
ATOM 1037 O O . PHE A 1 128 ? -10.031 -0.669 11.675 1.00 98.31 128 PHE A O 1
ATOM 1044 N N . ARG A 1 129 ? -12.260 -0.579 11.285 1.00 98.38 129 ARG A N 1
ATOM 1045 C CA . ARG A 1 129 ? -12.472 -1.908 10.704 1.00 98.38 129 ARG A CA 1
ATOM 1046 C C . ARG A 1 129 ? -13.172 -1.777 9.357 1.00 98.38 129 ARG A C 1
ATOM 1048 O O . ARG A 1 129 ? -14.079 -0.961 9.212 1.00 98.38 129 ARG A O 1
ATOM 1055 N N . ALA A 1 130 ? -12.784 -2.607 8.399 1.00 98.38 130 ALA A N 1
ATOM 1056 C CA . ALA A 1 130 ? -13.504 -2.785 7.146 1.00 98.38 130 ALA A CA 1
ATOM 1057 C C . ALA A 1 130 ? -13.525 -4.263 6.740 1.00 98.38 130 ALA A C 1
ATOM 1059 O O . ALA A 1 130 ? -12.665 -5.046 7.151 1.00 98.38 130 ALA A O 1
ATOM 1060 N N . GLU A 1 131 ? -14.503 -4.621 5.916 1.00 98.12 131 GLU A N 1
ATOM 1061 C CA . GLU A 1 131 ? -14.546 -5.893 5.199 1.00 98.12 131 GLU A CA 1
ATOM 1062 C C . GLU A 1 131 ? -14.345 -5.617 3.713 1.00 98.12 131 GLU A C 1
ATOM 1064 O O . GLU A 1 131 ? -15.003 -4.743 3.141 1.00 98.12 131 GLU A O 1
ATOM 1069 N N . VAL A 1 132 ? -13.414 -6.341 3.098 1.00 97.81 132 VAL A N 1
ATOM 1070 C CA . VAL A 1 132 ? -13.089 -6.194 1.680 1.00 97.81 132 VAL A CA 1
ATOM 1071 C C . VAL A 1 132 ? -13.039 -7.553 1.006 1.00 97.81 132 VAL A C 1
ATOM 1073 O O . VAL A 1 132 ? -12.572 -8.527 1.595 1.00 97.81 132 VAL A O 1
ATOM 1076 N N . ALA A 1 133 ? -13.508 -7.601 -0.236 1.00 97.50 133 ALA A N 1
ATOM 1077 C CA . ALA A 1 133 ? -13.296 -8.754 -1.092 1.00 97.50 133 ALA A CA 1
ATOM 1078 C C . ALA A 1 133 ? -11.837 -8.800 -1.560 1.00 97.50 133 ALA A C 1
ATOM 1080 O O . ALA A 1 133 ? -11.152 -7.768 -1.590 1.00 97.50 133 ALA A O 1
ATOM 1081 N N . LEU A 1 134 ? -11.363 -9.983 -1.938 1.00 96.06 134 LEU A N 1
ATOM 1082 C CA . LEU A 1 134 ? -9.991 -10.188 -2.375 1.00 96.06 134 LEU A CA 1
ATOM 1083 C C . LEU A 1 134 ? -9.632 -9.251 -3.534 1.00 96.06 134 LEU A C 1
ATOM 1085 O O . LEU A 1 134 ? -8.520 -8.744 -3.570 1.00 96.06 134 LEU A O 1
ATOM 1089 N N . GLU A 1 135 ? -10.546 -8.924 -4.444 1.00 96.19 135 GLU A N 1
ATOM 1090 C CA . GLU A 1 135 ? -10.321 -8.014 -5.581 1.00 96.19 135 GLU A CA 1
ATOM 1091 C C . GLU A 1 135 ? -9.863 -6.611 -5.162 1.00 96.19 135 GLU A C 1
ATOM 1093 O O . GLU A 1 135 ? -9.164 -5.943 -5.923 1.00 96.19 135 GLU A O 1
ATOM 1098 N N . ALA A 1 136 ? -10.205 -6.174 -3.949 1.00 97.44 136 ALA A N 1
ATOM 1099 C CA . ALA A 1 136 ? -9.755 -4.898 -3.407 1.00 97.44 136 ALA A CA 1
ATOM 1100 C C . ALA A 1 136 ? -8.270 -4.907 -3.011 1.00 97.44 136 ALA A C 1
ATOM 1102 O O . ALA A 1 136 ? -7.664 -3.843 -2.894 1.00 97.44 136 ALA A O 1
ATOM 1103 N N . VAL A 1 137 ? -7.694 -6.085 -2.749 1.00 97.88 137 VAL A N 1
ATOM 1104 C CA . VAL A 1 137 ? -6.329 -6.232 -2.235 1.00 97.88 137 VAL A CA 1
ATOM 1105 C C . VAL A 1 137 ? -5.319 -6.091 -3.369 1.00 97.88 137 VAL A C 1
ATOM 1107 O O . VAL A 1 137 ? -5.195 -6.963 -4.230 1.00 97.88 137 VAL A O 1
ATOM 1110 N N . LEU A 1 138 ? -4.550 -5.011 -3.324 1.00 98.06 138 LEU A N 1
ATOM 1111 C CA . LEU A 1 138 ? -3.484 -4.692 -4.269 1.00 98.06 138 LEU A CA 1
ATOM 1112 C C . LEU A 1 138 ? -2.170 -5.371 -3.881 1.00 98.06 138 LEU A C 1
ATOM 1114 O O . LEU A 1 138 ? -1.456 -5.894 -4.738 1.00 98.06 138 LEU A O 1
ATOM 1118 N N . ALA A 1 139 ? -1.873 -5.409 -2.583 1.00 96.88 139 ALA A N 1
ATOM 1119 C CA . ALA A 1 139 ? -0.716 -6.115 -2.067 1.00 96.88 139 ALA A CA 1
ATOM 1120 C C . ALA A 1 139 ? -0.903 -6.579 -0.624 1.00 96.88 139 ALA A C 1
ATOM 1122 O O . ALA A 1 139 ? -1.717 -6.039 0.122 1.00 96.88 139 ALA A O 1
ATOM 1123 N N . ALA A 1 140 ? -0.114 -7.572 -0.235 1.00 95.56 140 ALA A N 1
ATOM 1124 C CA . ALA A 1 140 ? 0.031 -8.006 1.138 1.00 95.56 140 ALA A CA 1
ATOM 1125 C C . ALA A 1 140 ? 1.516 -8.164 1.464 1.00 95.56 140 ALA A C 1
ATOM 1127 O O . ALA A 1 140 ? 2.235 -8.902 0.786 1.00 95.56 140 ALA A O 1
ATOM 1128 N N . PHE A 1 141 ? 1.969 -7.472 2.505 1.00 92.25 141 PHE A N 1
ATOM 1129 C CA . PHE A 1 141 ? 3.356 -7.477 2.944 1.00 92.25 141 PHE A CA 1
ATOM 1130 C C . PHE A 1 141 ? 3.444 -8.024 4.366 1.00 92.25 141 PHE A C 1
ATOM 1132 O O . PHE A 1 141 ? 2.772 -7.562 5.287 1.00 92.25 141 PHE A O 1
ATOM 1139 N N . ASN A 1 142 ? 4.287 -9.033 4.567 1.00 85.44 142 ASN A N 1
ATOM 1140 C CA . ASN A 1 142 ? 4.625 -9.536 5.897 1.00 85.44 142 ASN A CA 1
ATOM 1141 C C . ASN A 1 142 ? 6.052 -9.151 6.294 1.00 85.44 142 ASN A C 1
ATOM 1143 O O . ASN A 1 142 ? 6.795 -9.937 6.883 1.00 85.44 142 ASN A O 1
ATOM 1147 N N . THR A 1 143 ? 6.461 -7.932 5.962 1.00 67.94 143 THR A N 1
ATOM 1148 C CA . THR A 1 143 ? 7.723 -7.373 6.436 1.00 67.94 143 THR A CA 1
ATOM 1149 C C . THR A 1 143 ? 7.616 -7.116 7.938 1.00 67.94 143 THR A C 1
ATOM 1151 O O . THR A 1 143 ? 6.670 -6.489 8.406 1.00 67.94 143 THR A O 1
ATOM 1154 N N . ARG A 1 144 ? 8.560 -7.651 8.727 1.00 65.75 144 ARG A N 1
ATOM 1155 C CA . ARG A 1 144 ? 8.646 -7.437 10.192 1.00 65.75 144 ARG A CA 1
ATOM 1156 C C . ARG A 1 144 ? 7.372 -7.823 10.969 1.00 65.75 144 ARG A C 1
ATOM 1158 O O . ARG A 1 144 ? 7.092 -7.292 12.043 1.00 65.75 144 ARG A O 1
ATOM 1165 N N . GLY A 1 145 ? 6.591 -8.759 10.426 1.00 69.06 145 GLY A N 1
ATOM 1166 C CA . GLY A 1 145 ? 5.350 -9.229 11.034 1.00 69.06 145 GLY A CA 1
ATOM 1167 C C . GLY A 1 145 ? 4.201 -8.223 10.972 1.00 69.06 145 GLY A C 1
ATOM 1168 O O . GLY A 1 145 ? 3.228 -8.416 11.686 1.00 69.06 145 GLY A O 1
ATOM 1169 N N . GLU A 1 146 ? 4.294 -7.125 10.215 1.00 71.25 146 GLU A N 1
ATOM 1170 C CA . GLU A 1 146 ? 3.279 -6.054 10.188 1.00 71.25 146 GLU A CA 1
ATOM 1171 C C . GLU A 1 146 ? 1.941 -6.482 9.560 1.00 71.25 146 GLU A C 1
ATOM 1173 O O . GLU A 1 146 ? 0.899 -5.905 9.883 1.00 71.25 146 GLU A O 1
ATOM 1178 N N . ARG A 1 147 ? 1.957 -7.549 8.745 1.00 86.69 147 ARG A N 1
ATOM 1179 C CA . ARG A 1 147 ? 0.789 -8.086 8.023 1.00 86.69 147 ARG A CA 1
ATOM 1180 C C . ARG A 1 147 ? 0.014 -6.982 7.297 1.00 86.69 147 ARG A C 1
ATOM 1182 O O . ARG A 1 147 ? -1.212 -6.920 7.389 1.00 86.69 147 ARG A O 1
ATOM 1189 N N . GLU A 1 148 ? 0.744 -6.090 6.634 1.00 93.94 148 GLU A N 1
ATOM 1190 C CA . GLU A 1 148 ? 0.173 -4.976 5.890 1.00 93.94 148 GLU A CA 1
ATOM 1191 C C . GLU A 1 148 ? -0.638 -5.509 4.706 1.00 93.94 148 GLU A C 1
ATOM 1193 O O . GLU A 1 148 ? -0.186 -6.393 3.980 1.00 93.94 148 GLU A O 1
ATOM 1198 N N . ILE A 1 149 ? -1.835 -4.963 4.524 1.00 96.75 149 ILE A N 1
ATOM 1199 C CA . ILE A 1 149 ? -2.707 -5.171 3.375 1.00 96.75 149 ILE A CA 1
ATOM 1200 C C . ILE A 1 149 ? -2.894 -3.815 2.708 1.00 96.75 149 ILE A C 1
ATOM 1202 O O . ILE A 1 149 ? -3.481 -2.906 3.295 1.00 96.75 149 ILE A O 1
ATOM 1206 N N . VAL A 1 150 ? -2.418 -3.681 1.478 1.00 97.75 150 VAL A N 1
ATOM 1207 C CA . VAL A 1 150 ? -2.652 -2.501 0.649 1.00 97.75 150 VAL A CA 1
ATOM 1208 C C . VAL A 1 150 ? -3.921 -2.736 -0.155 1.00 97.75 150 VAL A C 1
ATOM 1210 O O . VAL A 1 150 ? -4.023 -3.728 -0.881 1.00 97.75 150 VAL A O 1
ATOM 1213 N N . VAL A 1 151 ? -4.893 -1.836 -0.033 1.00 98.25 151 VAL A N 1
ATOM 1214 C CA . VAL A 1 151 ? -6.190 -1.942 -0.710 1.00 98.25 151 VAL A CA 1
ATOM 1215 C C . VAL A 1 151 ? -6.455 -0.761 -1.627 1.00 98.25 151 VAL A C 1
ATOM 1217 O O . VAL A 1 151 ? -5.990 0.353 -1.386 1.00 98.25 151 VAL A O 1
ATOM 1220 N N . ASP A 1 152 ? -7.267 -1.000 -2.649 1.00 98.06 152 ASP A N 1
ATOM 1221 C CA . ASP A 1 152 ? -7.891 0.053 -3.435 1.00 98.06 152 ASP A CA 1
ATOM 1222 C C . ASP A 1 152 ? -9.002 0.742 -2.609 1.00 98.06 152 ASP A C 1
ATOM 1224 O O . ASP A 1 152 ? -10.010 0.107 -2.268 1.00 98.06 152 ASP A O 1
ATOM 1228 N N . PRO A 1 153 ? -8.879 2.048 -2.299 1.00 97.38 153 PRO A N 1
ATOM 1229 C CA . PRO A 1 153 ? -9.856 2.759 -1.479 1.00 97.38 153 PRO A CA 1
ATOM 1230 C C . PRO A 1 153 ? -11.265 2.833 -2.074 1.00 97.38 153 PRO A C 1
ATOM 1232 O O . PRO A 1 153 ? -12.216 3.103 -1.334 1.00 97.38 153 PRO A O 1
ATOM 1235 N N . SER A 1 154 ? -11.430 2.631 -3.384 1.00 96.81 154 SER A N 1
ATOM 1236 C CA . SER A 1 154 ? -12.748 2.624 -4.035 1.00 96.81 154 SER A CA 1
ATOM 1237 C C . SER A 1 154 ? -13.602 1.421 -3.617 1.00 96.81 154 SER A C 1
ATOM 1239 O O . SER A 1 154 ? -14.829 1.509 -3.614 1.00 96.81 154 SER A O 1
ATOM 1241 N N . PHE A 1 155 ? -12.971 0.338 -3.150 1.00 96.50 155 PHE A N 1
ATOM 1242 C CA . PHE A 1 155 ? -13.653 -0.859 -2.653 1.00 96.50 155 PHE A CA 1
ATOM 1243 C C . PHE A 1 155 ? -14.004 -0.790 -1.158 1.00 96.50 155 PHE A C 1
ATOM 1245 O O . PHE A 1 155 ? -14.732 -1.646 -0.655 1.00 96.50 155 PHE A O 1
ATOM 1252 N N . LEU A 1 156 ? -13.562 0.250 -0.439 1.00 96.44 156 LEU A N 1
ATOM 1253 C CA . LEU A 1 156 ? -13.928 0.482 0.962 1.00 96.44 156 LEU A CA 1
ATOM 1254 C C . LEU A 1 156 ? -15.356 1.044 1.064 1.00 96.44 156 LEU A C 1
ATOM 1256 O O . LEU A 1 156 ? -15.563 2.260 1.183 1.00 96.44 156 LEU A O 1
ATOM 1260 N N . LYS A 1 157 ? -16.347 0.149 1.001 1.00 93.19 157 LYS A N 1
ATOM 1261 C CA . LYS A 1 157 ? -17.780 0.494 1.055 1.00 93.19 157 LYS A CA 1
ATOM 1262 C C . LYS A 1 157 ? -18.233 0.893 2.458 1.00 93.19 157 LYS A C 1
ATOM 1264 O O . LYS A 1 157 ? -18.938 1.885 2.615 1.00 93.19 157 LYS A O 1
ATOM 1269 N N . ARG A 1 158 ? -17.799 0.145 3.476 1.00 95.25 158 ARG A N 1
ATOM 1270 C CA . ARG A 1 158 ? -18.136 0.379 4.884 1.00 95.25 158 ARG A CA 1
ATOM 1271 C C . ARG A 1 158 ? -16.871 0.372 5.732 1.00 95.25 158 ARG A C 1
ATOM 1273 O O . ARG A 1 158 ? -16.044 -0.524 5.604 1.00 95.25 158 ARG A O 1
ATOM 1280 N N . ILE A 1 159 ? -16.737 1.393 6.575 1.00 97.69 159 ILE A N 1
ATOM 1281 C CA . ILE A 1 159 ? -15.655 1.519 7.549 1.00 97.69 159 ILE A CA 1
ATOM 1282 C C . ILE A 1 159 ? -16.300 1.828 8.894 1.00 97.69 159 ILE A C 1
ATOM 1284 O O . ILE A 1 159 ? -16.882 2.900 9.061 1.00 97.69 159 ILE A O 1
ATOM 1288 N N . ASP A 1 160 ? -16.184 0.898 9.833 1.00 97.69 160 ASP A N 1
ATOM 1289 C CA . ASP A 1 160 ? -16.686 1.052 11.193 1.00 97.69 160 ASP A CA 1
ATOM 1290 C C . ASP A 1 160 ? -15.559 1.566 12.098 1.00 97.69 160 ASP A C 1
ATOM 1292 O O . ASP A 1 160 ? -14.412 1.126 11.999 1.00 97.69 160 ASP A O 1
ATOM 1296 N N . ARG A 1 161 ? -15.878 2.511 12.983 1.00 96.94 161 ARG A N 1
ATOM 1297 C CA . ARG A 1 161 ? -14.994 2.936 14.076 1.00 96.94 161 ARG A CA 1
ATOM 1298 C C . ARG A 1 161 ? -15.270 2.049 15.293 1.00 96.94 161 ARG A C 1
ATOM 1300 O O . ARG A 1 161 ? -16.433 1.788 15.583 1.00 96.94 161 ARG A O 1
ATOM 1307 N N . LEU A 1 162 ? -14.223 1.573 15.967 1.00 95.69 162 LEU A N 1
ATOM 1308 C CA . LEU A 1 162 ? -14.333 0.591 17.057 1.00 95.69 162 LEU A CA 1
ATOM 1309 C C . LEU A 1 162 ? -14.198 1.179 18.475 1.00 95.69 162 LEU A C 1
ATOM 1311 O O . LEU A 1 162 ? -14.341 0.436 19.442 1.00 95.69 162 LEU A O 1
ATOM 1315 N N . ASP A 1 163 ? -13.891 2.471 18.601 1.00 88.50 163 ASP A N 1
ATOM 1316 C CA . ASP A 1 163 ? -13.623 3.188 19.858 1.00 88.50 163 ASP A CA 1
ATOM 1317 C C . ASP A 1 163 ? -14.318 4.555 19.929 1.00 88.50 163 ASP A C 1
ATOM 1319 O O . ASP A 1 163 ? -14.853 5.018 18.901 1.00 88.50 163 ASP A O 1
#

Organism: NCBI:txid394193

Sequence (163 aa):
MNEPVDQEAARLRGELVGRQDGATLLYQAWVARRITRDGLRDLLPDAWTRADPSPEMVIGATSWVEMFREAGRLLLPTNYPALPDMLTIYRGAIHHRRRGMAWTTDCHKAAQFRRRREQTERTPAFLFRAEVALEAVLAAFNTRGEREIVVDPSFLKRIDRLD

Foldseek 3Di:
DLVQLVVVLVVLQVVLPPDQLSLVVLLVCVVVVSHDLVSLLVSVVSSQVSHPPHNCVNPHLVSNVVSLVSNDEAEPPPPRDDDDQKAKWKAKAAPVCLLAFKTASDQVLRVVNNVVRCVVVVDHIFMKIFMFGPVQFSYFYCVVNSRITGGRSVRRPDIDTDD

Mean predicted aligned error: 4.57 Å

Secondary structure (DSSP, 8-state):
--HHHHHHHHHHHHHHTT-TTHHHHHHHHHHTT-S-HHHHHHHHHHHHHT-SS-HHHHT-HHHHHHHHHHH--EEESTTPPPPPSEEEEEEEEEGGGTT-SEEES-HHHHHHHHHHH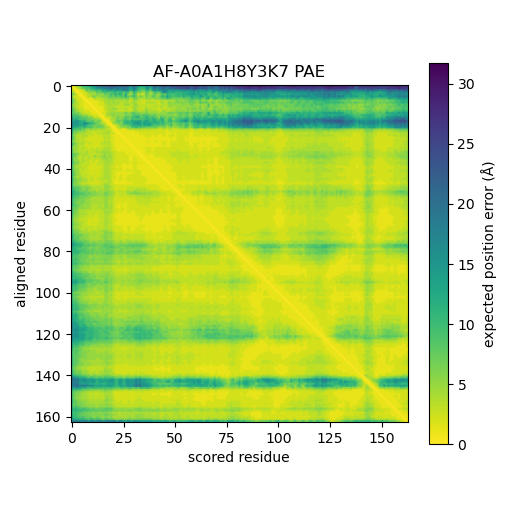HHHHSS-EEEEEEEEEGGGEEEEE-GGG--EEEE-GGG---EEE--